Protein AF-A0A3B9KVE1-F1 (afdb_monomer_lite)

pLDDT: mean 90.13, std 6.7, range [62.03, 96.25]

Sequence (44 aa):
ACACCCRGCLSKWYRVPKGVPLSPEEQQKIVNLLMAWIEKELKE

Radius of gyration: 11.33 Å; chains: 1; bounding box: 22×17×33 Å

Foldseek 3Di:
DLLLPDPVSCCVPVVDDPPDDDDPVRVVVSVVSVVVVVVVVVVD

Secondary structure (DSSP, 8-state):
--S-SSHHHHHHHH-PPTTSPPPHHHHHHHHHHHHHHHHHHHH-

Structure (mmCIF, N/CA/C/O backbone):
data_AF-A0A3B9KVE1-F1
#
_entry.id   AF-A0A3B9KVE1-F1
#
l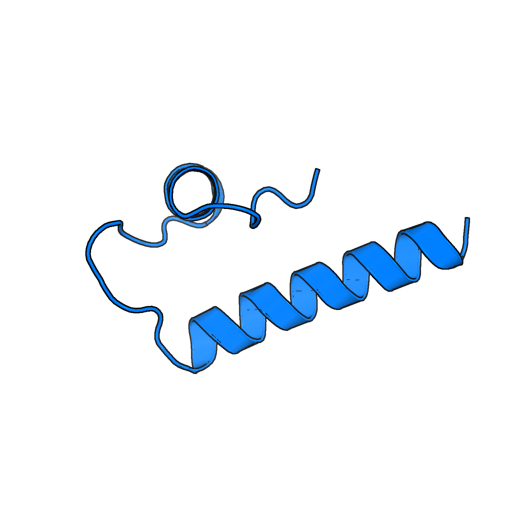oop_
_atom_site.group_PDB
_atom_site.id
_atom_site.type_symbol
_atom_site.label_atom_id
_atom_site.label_alt_id
_atom_site.label_comp_id
_atom_site.label_asym_id
_atom_site.label_entity_id
_atom_site.label_seq_id
_atom_site.pdbx_PDB_ins_code
_atom_site.Cartn_x
_atom_site.Cartn_y
_atom_site.Cartn_z
_atom_site.occupancy
_atom_site.B_iso_or_equiv
_atom_site.auth_seq_id
_atom_site.auth_comp_id
_atom_site.auth_asym_id
_atom_site.auth_atom_id
_atom_site.pdbx_PDB_model_num
ATOM 1 N N . ALA A 1 1 ? -0.110 5.242 8.840 1.00 62.03 1 ALA A N 1
ATOM 2 C CA . ALA A 1 1 ? -0.191 5.605 7.405 1.00 62.03 1 ALA A CA 1
ATOM 3 C C . ALA A 1 1 ? -0.047 4.340 6.560 1.00 62.03 1 ALA A C 1
ATOM 5 O O . ALA A 1 1 ? 0.979 3.686 6.681 1.00 62.03 1 ALA A O 1
ATOM 6 N N . CYS A 1 2 ? -1.031 3.993 5.717 1.00 74.75 2 CYS A N 1
ATOM 7 C CA . CYS A 1 2 ? -1.032 2.732 4.941 1.00 74.75 2 CYS A CA 1
ATOM 8 C C . CYS A 1 2 ? 0.133 2.601 3.940 1.00 74.75 2 CYS A C 1
ATOM 10 O O . CYS A 1 2 ? 0.392 1.514 3.446 1.00 74.75 2 CYS A O 1
ATOM 12 N N . ALA A 1 3 ? 0.821 3.700 3.592 1.00 82.81 3 ALA A N 1
ATOM 13 C CA . ALA A 1 3 ? 1.912 3.720 2.604 1.00 82.81 3 ALA A CA 1
ATOM 14 C C . ALA A 1 3 ? 1.544 3.125 1.220 1.00 82.81 3 ALA A C 1
ATOM 16 O O . ALA A 1 3 ? 2.408 2.883 0.380 1.00 82.81 3 ALA A O 1
ATOM 17 N N . CYS A 1 4 ? 0.253 2.945 0.955 1.00 85.62 4 CYS A N 1
ATOM 18 C CA . CYS A 1 4 ? -0.292 2.261 -0.210 1.00 85.62 4 CYS A CA 1
ATOM 19 C C . CYS A 1 4 ? -1.172 3.189 -1.081 1.00 85.62 4 CYS A C 1
ATOM 21 O O . CYS A 1 4 ? -1.668 2.784 -2.127 1.00 85.62 4 CYS A O 1
ATOM 23 N N . CYS A 1 5 ? -1.354 4.450 -0.663 1.00 82.88 5 CYS A N 1
ATOM 24 C CA . CYS A 1 5 ? -2.333 5.394 -1.218 1.00 82.88 5 CYS A CA 1
ATOM 25 C C . CYS A 1 5 ? -1.964 5.995 -2.585 1.00 82.88 5 CYS A C 1
ATOM 27 O O . CYS A 1 5 ? -2.828 6.532 -3.271 1.00 82.88 5 CYS A O 1
ATOM 29 N N . CYS A 1 6 ? -0.697 5.928 -3.003 1.00 88.75 6 CYS A N 1
ATOM 30 C CA . CYS A 1 6 ? -0.266 6.403 -4.316 1.00 88.75 6 CYS A CA 1
ATOM 31 C C . CYS A 1 6 ? 0.854 5.527 -4.889 1.00 88.75 6 CYS A C 1
ATOM 33 O O . CYS A 1 6 ? 1.562 4.827 -4.160 1.00 88.75 6 CYS A O 1
ATOM 35 N N . ARG A 1 7 ? 1.078 5.609 -6.209 1.00 91.12 7 ARG A N 1
ATOM 36 C CA . ARG A 1 7 ? 2.185 4.904 -6.888 1.00 91.12 7 ARG A CA 1
ATOM 37 C C . ARG A 1 7 ? 3.564 5.270 -6.326 1.00 91.12 7 ARG A C 1
ATOM 39 O O . ARG A 1 7 ? 4.472 4.447 -6.349 1.00 91.12 7 ARG A O 1
ATOM 46 N N . GLY A 1 8 ? 3.726 6.484 -5.797 1.00 91.88 8 GLY A N 1
ATOM 47 C CA . GLY A 1 8 ? 4.938 6.908 -5.095 1.00 91.88 8 GLY A CA 1
ATOM 48 C C . GLY A 1 8 ? 5.207 6.088 -3.837 1.00 91.88 8 GLY A C 1
ATOM 49 O O . GLY A 1 8 ? 6.308 5.567 -3.671 1.00 91.88 8 GLY A O 1
ATOM 50 N N . CYS A 1 9 ? 4.198 5.937 -2.982 1.00 92.19 9 CYS A N 1
ATOM 51 C CA . CYS A 1 9 ? 4.321 5.166 -1.755 1.00 92.19 9 CYS A CA 1
ATOM 52 C C . CYS A 1 9 ? 4.482 3.666 -2.050 1.00 92.19 9 CYS A C 1
ATOM 54 O O . CYS A 1 9 ? 5.368 3.037 -1.480 1.00 92.19 9 CYS A O 1
ATOM 56 N N . LEU A 1 10 ? 3.737 3.123 -3.020 1.00 92.06 10 LEU A N 1
ATOM 57 C CA . LEU A 1 10 ? 3.896 1.731 -3.458 1.00 92.06 10 LEU A CA 1
ATOM 58 C C . LEU A 1 10 ? 5.321 1.422 -3.935 1.00 92.06 10 LEU A C 1
ATOM 60 O O . LEU A 1 10 ? 5.907 0.420 -3.538 1.00 92.06 10 LEU A O 1
ATOM 64 N N . SER A 1 11 ? 5.917 2.323 -4.712 1.00 93.56 11 SER A N 1
ATOM 65 C CA . SER A 1 11 ? 7.301 2.178 -5.165 1.00 93.56 11 SER A CA 1
ATOM 66 C C . SER A 1 11 ? 8.311 2.292 -4.024 1.00 93.56 11 SER A C 1
ATOM 68 O O . SER A 1 11 ? 9.219 1.468 -3.932 1.00 93.56 11 SER A O 1
ATOM 70 N N . LYS A 1 12 ? 8.137 3.266 -3.123 1.00 92.12 12 LYS A N 1
ATOM 71 C CA . LYS A 1 12 ? 9.064 3.500 -2.009 1.00 92.12 12 LYS A CA 1
ATOM 72 C C . LYS A 1 12 ? 9.043 2.376 -0.969 1.00 92.12 12 LYS A C 1
ATOM 74 O O . LYS A 1 12 ? 10.097 1.985 -0.482 1.00 92.12 12 LYS A O 1
ATOM 79 N N . TRP A 1 13 ? 7.858 1.890 -0.613 1.00 91.69 13 TRP A N 1
ATOM 80 C CA . TRP A 1 13 ? 7.665 1.014 0.546 1.00 91.69 13 TRP A CA 1
ATOM 81 C C . TRP A 1 13 ? 7.451 -0.450 0.168 1.00 91.69 13 TRP A C 1
ATOM 83 O O . TRP A 1 13 ? 7.911 -1.333 0.882 1.00 91.69 13 TRP A O 1
ATOM 93 N N . TYR A 1 14 ? 6.813 -0.709 -0.975 1.00 89.69 14 TYR A N 1
ATOM 94 C CA . TYR A 1 14 ? 6.453 -2.059 -1.422 1.00 89.69 14 TY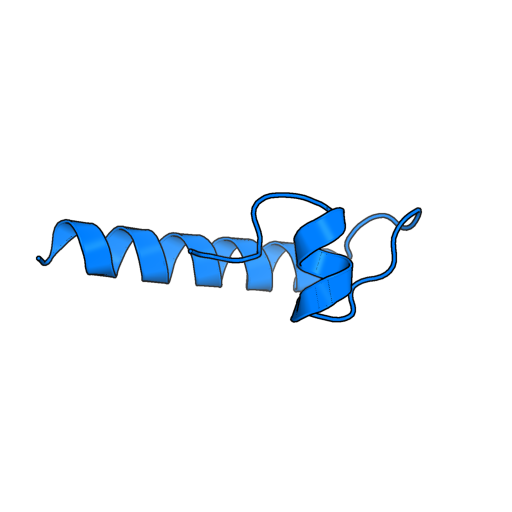R A CA 1
ATOM 95 C C . TYR A 1 14 ? 7.230 -2.505 -2.663 1.00 89.69 14 TYR A C 1
ATOM 97 O O . TYR A 1 14 ? 6.998 -3.598 -3.167 1.00 89.69 14 TYR A O 1
ATOM 105 N N . ARG A 1 15 ? 8.167 -1.675 -3.151 1.00 90.69 15 ARG A N 1
ATOM 106 C CA . ARG A 1 15 ? 9.011 -1.939 -4.332 1.00 90.69 15 ARG A CA 1
ATOM 107 C C . ARG A 1 15 ? 8.213 -2.252 -5.604 1.00 90.69 15 ARG A C 1
ATOM 109 O O . ARG A 1 15 ? 8.737 -2.867 -6.526 1.00 90.69 15 ARG A O 1
ATOM 116 N N . VAL A 1 16 ? 6.971 -1.775 -5.676 1.00 91.31 16 VAL A N 1
ATOM 117 C CA . VAL A 1 16 ? 6.125 -1.900 -6.866 1.00 91.31 16 VAL A CA 1
ATOM 118 C C . VAL A 1 16 ? 6.549 -0.837 -7.890 1.00 91.31 16 VAL A C 1
ATOM 120 O O . VAL A 1 16 ? 6.514 0.357 -7.565 1.00 91.31 16 VAL A O 1
ATOM 123 N N . PRO A 1 17 ? 6.969 -1.210 -9.112 1.00 89.44 17 PRO A N 1
ATOM 124 C CA . PRO A 1 17 ? 7.495 -0.252 -10.075 1.00 89.44 17 PRO A CA 1
ATOM 125 C C . PRO A 1 17 ? 6.448 0.782 -10.505 1.00 89.44 17 PRO A C 1
ATOM 127 O O . PRO A 1 17 ? 5.247 0.519 -10.577 1.00 89.44 17 PRO A O 1
ATOM 130 N N . LYS A 1 18 ? 6.915 1.989 -10.829 1.00 91.44 18 LYS A N 1
ATOM 131 C CA . LYS A 1 18 ? 6.082 3.006 -11.482 1.00 91.44 18 LYS A CA 1
ATOM 132 C C . LYS A 1 18 ? 6.039 2.741 -12.985 1.00 91.44 18 LYS A C 1
ATOM 134 O O . LYS A 1 18 ? 6.992 2.215 -13.546 1.00 91.44 18 LYS A O 1
ATOM 139 N N . GLY A 1 19 ? 4.954 3.157 -13.634 1.00 90.88 19 GLY A N 1
ATOM 140 C CA . GLY A 1 19 ? 4.809 3.045 -15.090 1.00 90.88 19 GLY A CA 1
ATOM 141 C C . GLY A 1 19 ? 4.367 1.667 -15.583 1.00 90.88 19 GLY A C 1
ATOM 142 O O . GLY A 1 19 ? 4.164 1.505 -16.779 1.00 90.88 19 GLY A O 1
ATOM 143 N N . VAL A 1 20 ? 4.157 0.707 -14.678 1.00 91.44 20 VAL A N 1
ATOM 144 C CA . VAL A 1 20 ? 3.546 -0.590 -14.988 1.00 91.44 20 VAL A CA 1
ATOM 145 C C . VAL A 1 20 ? 2.154 -0.692 -14.350 1.00 91.44 20 VAL A C 1
ATOM 147 O O . VAL A 1 20 ? 1.947 -0.190 -13.234 1.00 91.44 20 VAL A O 1
ATOM 150 N N . PRO A 1 21 ? 1.171 -1.300 -15.039 1.00 94.12 21 PRO A N 1
ATOM 151 C CA . PRO A 1 21 ? -0.086 -1.697 -14.417 1.00 94.12 21 PRO A CA 1
ATOM 152 C C . PRO A 1 21 ? 0.173 -2.683 -13.275 1.00 94.12 21 PRO A C 1
ATOM 154 O O . PRO A 1 21 ? 1.062 -3.523 -13.372 1.00 94.12 21 PRO A O 1
ATOM 157 N N . LEU A 1 22 ? -0.623 -2.593 -12.209 1.00 92.88 22 LEU A N 1
ATOM 158 C CA . LEU A 1 22 ? -0.575 -3.595 -11.146 1.00 92.88 22 LEU A CA 1
ATOM 159 C C . LEU A 1 22 ? -1.140 -4.910 -11.668 1.00 92.88 22 LEU A C 1
ATOM 161 O O . LEU A 1 22 ? -2.239 -4.926 -12.233 1.00 92.88 22 LEU A O 1
ATOM 165 N N . SER A 1 23 ? -0.443 -6.003 -11.390 1.00 94.25 23 SER A N 1
ATOM 166 C CA . SER A 1 23 ? -1.000 -7.340 -11.555 1.00 94.25 23 SER A CA 1
ATOM 167 C C . SER A 1 23 ? -2.238 -7.527 -10.663 1.00 94.25 23 SER A C 1
ATOM 169 O O . SER A 1 23 ? -2.358 -6.872 -9.620 1.00 94.25 23 SER A O 1
ATOM 171 N N . PRO A 1 24 ? -3.163 -8.433 -11.026 1.00 96.25 24 PRO A N 1
ATOM 172 C CA . PRO A 1 24 ? -4.311 -8.755 -10.179 1.00 96.25 24 PRO A CA 1
ATOM 173 C C . PRO A 1 24 ? -3.909 -9.139 -8.745 1.00 96.25 24 PRO A C 1
ATOM 175 O O . PRO A 1 24 ? -4.561 -8.738 -7.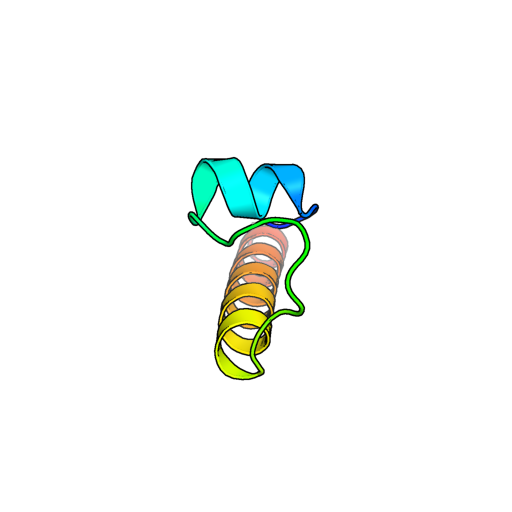784 1.00 96.25 24 PRO A O 1
ATOM 178 N N . GLU A 1 25 ? -2.789 -9.848 -8.586 1.00 94.69 25 GLU A N 1
ATOM 179 C CA . GLU A 1 25 ? -2.267 -10.249 -7.279 1.00 94.69 25 GLU A CA 1
ATOM 180 C C . GLU A 1 25 ? -1.782 -9.052 -6.443 1.00 94.69 25 GLU A C 1
ATOM 182 O O . GLU A 1 25 ? -2.085 -8.959 -5.252 1.00 94.69 25 GLU A O 1
ATOM 187 N N . GLU A 1 26 ? -1.062 -8.103 -7.048 1.00 92.69 26 GLU A N 1
ATOM 188 C CA . GLU A 1 26 ? -0.637 -6.877 -6.362 1.00 92.69 26 GLU A CA 1
ATOM 189 C C . GLU A 1 26 ? -1.834 -6.021 -5.945 1.00 92.69 26 GLU A C 1
ATOM 191 O O . GLU A 1 26 ? -1.853 -5.499 -4.829 1.00 92.69 26 GLU A O 1
ATOM 196 N N . GLN A 1 27 ? -2.850 -5.903 -6.807 1.00 93.50 27 GLN A N 1
ATOM 197 C CA . GLN A 1 27 ? -4.087 -5.194 -6.468 1.00 93.50 27 GLN A CA 1
ATOM 198 C C . GLN A 1 27 ? -4.762 -5.835 -5.256 1.00 93.50 27 GLN A C 1
ATOM 200 O O . GLN A 1 27 ? -5.081 -5.132 -4.297 1.00 93.50 27 GLN A O 1
ATOM 205 N N . GLN A 1 28 ? -4.899 -7.164 -5.253 1.00 96.00 28 GLN A N 1
ATOM 206 C CA . GLN A 1 28 ? -5.506 -7.886 -4.139 1.00 96.00 28 GLN A CA 1
ATOM 207 C C . GLN A 1 28 ? -4.737 -7.674 -2.830 1.00 96.00 28 GLN A C 1
ATOM 209 O O . GLN A 1 28 ? -5.345 -7.414 -1.793 1.00 96.00 28 GLN A O 1
ATOM 214 N N . LYS A 1 29 ? -3.399 -7.726 -2.862 1.00 92.38 29 LYS A N 1
ATOM 215 C CA . LYS A 1 29 ? -2.559 -7.477 -1.678 1.00 92.38 29 LYS A CA 1
ATOM 216 C C . LYS A 1 29 ? -2.752 -6.065 -1.123 1.00 92.38 29 LYS A C 1
ATOM 218 O O . LYS A 1 29 ? -2.863 -5.899 0.090 1.00 92.38 29 LYS A O 1
ATOM 223 N N . ILE A 1 30 ? -2.824 -5.057 -1.995 1.00 92.38 30 ILE A N 1
ATOM 224 C CA . ILE A 1 30 ? -3.041 -3.659 -1.595 1.00 92.38 30 ILE A CA 1
ATOM 225 C C . ILE A 1 30 ? -4.433 -3.477 -0.980 1.00 92.38 30 ILE A C 1
ATOM 227 O O . ILE A 1 30 ? -4.553 -2.845 0.069 1.00 92.38 30 ILE A O 1
ATOM 231 N N . VAL A 1 31 ? -5.472 -4.051 -1.594 1.00 93.75 31 VAL A N 1
ATOM 232 C CA . VAL A 1 31 ? -6.845 -3.996 -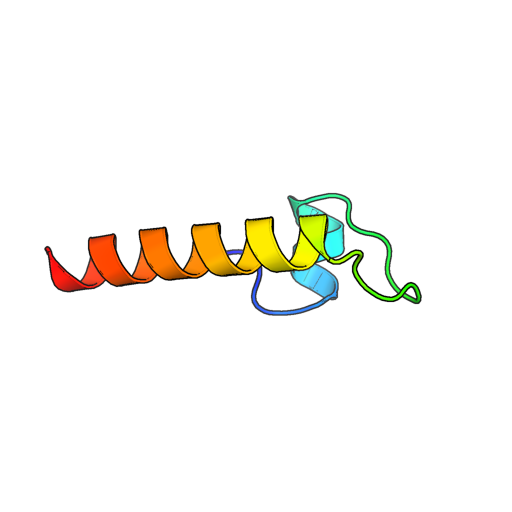1.070 1.00 93.75 31 VAL A CA 1
ATOM 233 C C . VAL A 1 31 ? -6.934 -4.682 0.292 1.00 93.75 31 VAL A C 1
ATOM 235 O O . VAL A 1 31 ? -7.460 -4.093 1.230 1.00 93.75 31 VAL A O 1
ATOM 238 N N . ASN A 1 32 ? -6.357 -5.876 0.445 1.00 94.00 32 ASN A N 1
ATOM 239 C CA . ASN A 1 32 ? -6.358 -6.596 1.721 1.00 94.00 32 ASN A CA 1
ATOM 240 C C . ASN A 1 32 ? -5.676 -5.790 2.834 1.00 94.00 32 ASN A C 1
ATOM 242 O O . ASN A 1 32 ? -6.173 -5.735 3.956 1.00 94.00 32 ASN A O 1
ATOM 246 N N . LEU A 1 33 ? -4.557 -5.131 2.519 1.00 91.69 33 LEU A N 1
ATOM 247 C CA . LEU A 1 33 ? -3.860 -4.271 3.469 1.00 91.69 33 LEU A CA 1
ATOM 248 C C . LEU A 1 33 ? -4.716 -3.064 3.887 1.00 91.69 33 LEU A C 1
ATOM 250 O O . LEU A 1 33 ? -4.747 -2.720 5.067 1.00 91.69 33 LEU A O 1
ATOM 254 N N . LEU A 1 34 ? -5.403 -2.430 2.932 1.00 91.00 34 LEU A N 1
ATOM 255 C CA . LEU A 1 34 ? -6.321 -1.321 3.200 1.00 91.00 34 LEU A CA 1
ATOM 256 C C . LEU A 1 34 ? -7.476 -1.755 4.104 1.00 91.00 34 LEU A C 1
ATOM 258 O O . LEU A 1 34 ? -7.760 -1.071 5.084 1.00 91.00 34 LEU A O 1
ATOM 262 N N . MET A 1 35 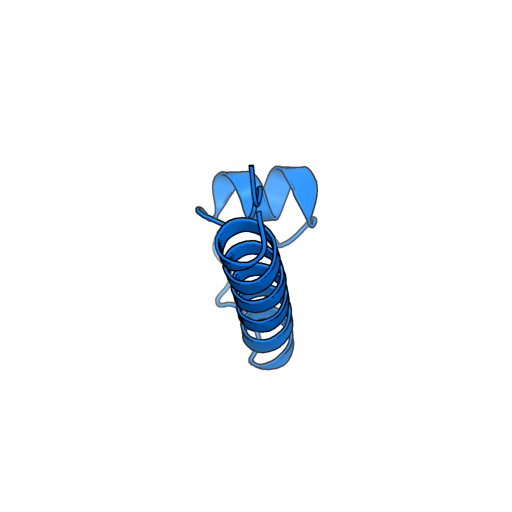? -8.098 -2.898 3.809 1.00 93.25 35 MET A N 1
ATOM 263 C CA . MET A 1 35 ? -9.193 -3.443 4.615 1.00 93.25 35 MET A CA 1
ATOM 264 C C . MET A 1 35 ? -8.742 -3.741 6.047 1.00 93.25 35 MET A C 1
ATOM 266 O O . MET A 1 35 ? -9.401 -3.310 6.987 1.00 93.25 35 MET A O 1
ATOM 270 N N . ALA A 1 36 ? -7.578 -4.374 6.226 1.00 92.62 36 ALA A N 1
ATOM 271 C CA . ALA A 1 36 ? -7.023 -4.643 7.553 1.00 92.62 36 ALA A CA 1
ATOM 272 C C . ALA A 1 36 ? -6.756 -3.357 8.356 1.00 92.62 36 ALA A C 1
ATOM 274 O O . ALA A 1 36 ? -6.982 -3.321 9.565 1.00 92.62 36 ALA A O 1
ATOM 275 N N . TRP A 1 37 ? -6.300 -2.288 7.694 1.00 91.06 37 TRP A N 1
ATOM 276 C CA . TRP A 1 37 ? -6.142 -0.976 8.327 1.00 91.06 37 TRP A CA 1
ATOM 277 C C . TRP A 1 37 ? -7.485 -0.380 8.750 1.00 91.06 37 TRP A C 1
ATOM 279 O O . TRP A 1 37 ? -7.615 0.046 9.890 1.00 91.06 37 TRP A O 1
ATOM 289 N N . ILE A 1 38 ? -8.484 -0.375 7.866 1.00 91.88 38 ILE A N 1
ATOM 290 C CA . ILE A 1 38 ? -9.819 0.162 8.172 1.00 91.88 38 ILE A CA 1
ATOM 291 C C . ILE A 1 38 ? -10.450 -0.599 9.340 1.00 91.88 38 ILE A C 1
ATOM 293 O O . ILE A 1 38 ? -10.952 0.014 10.275 1.00 91.88 38 ILE A O 1
ATOM 297 N N . GLU A 1 39 ? -10.390 -1.930 9.321 1.00 95.06 39 GLU A N 1
ATOM 298 C CA . GLU A 1 39 ? -10.901 -2.759 10.414 1.00 95.06 39 GLU A CA 1
ATOM 299 C C . GLU A 1 39 ? -10.212 -2.471 11.746 1.00 95.06 39 GLU A C 1
ATOM 301 O O . GLU A 1 39 ? -10.862 -2.538 12.787 1.00 95.06 39 GLU A O 1
ATOM 306 N N . LYS A 1 40 ? -8.907 -2.174 11.728 1.00 92.38 40 LYS A N 1
ATOM 307 C CA . LYS A 1 40 ? -8.170 -1.781 12.928 1.00 92.38 40 LYS A CA 1
ATOM 308 C C . LYS A 1 40 ? -8.685 -0.449 13.470 1.00 92.38 40 LYS A C 1
ATOM 310 O O . LYS A 1 40 ? -8.991 -0.376 14.650 1.00 92.38 40 LYS A O 1
ATOM 315 N N . GLU A 1 41 ? -8.805 0.567 12.617 1.00 91.62 41 GLU A N 1
ATOM 316 C CA . GLU A 1 41 ? -9.238 1.914 13.019 1.00 91.62 41 GLU A CA 1
ATOM 317 C C . GLU A 1 41 ? -10.700 1.952 13.488 1.00 91.62 41 GLU A C 1
ATOM 319 O O . GLU A 1 41 ? -11.048 2.781 14.312 1.00 91.62 41 GLU A O 1
ATOM 324 N N . LEU A 1 42 ? -11.564 1.059 12.990 1.00 94.12 42 LEU A N 1
ATOM 325 C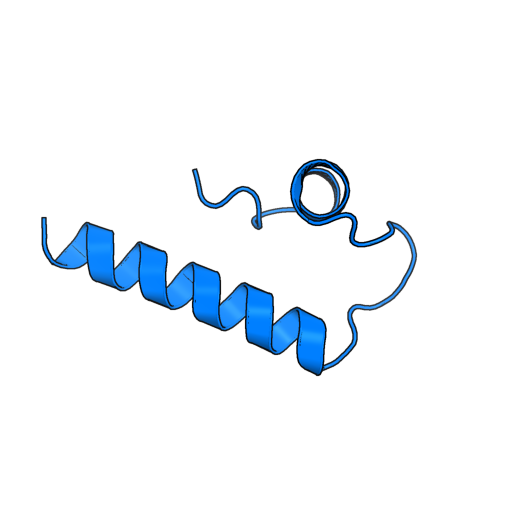 CA . LEU A 1 42 ? -12.958 0.952 13.447 1.00 94.12 42 LEU A CA 1
ATOM 326 C C . LEU A 1 42 ? -13.118 0.214 14.784 1.00 94.12 42 LEU A C 1
ATOM 328 O O . LEU A 1 42 ? -14.191 0.270 15.382 1.00 94.12 42 LEU A O 1
ATOM 332 N N . LYS A 1 43 ? -12.106 -0.553 15.201 1.00 90.38 43 LYS A N 1
ATOM 333 C CA . LYS A 1 43 ? -12.101 -1.292 16.473 1.00 90.38 43 LYS A CA 1
ATOM 334 C C . LYS A 1 43 ? -11.454 -0.503 17.614 1.00 90.38 43 LYS A C 1
ATOM 336 O O . LYS A 1 43 ? -11.545 -0.958 18.753 1.00 90.38 43 LYS A O 1
ATOM 341 N N . GLU A 1 44 ? -10.790 0.610 17.308 1.00 67.25 44 GLU A N 1
ATOM 342 C CA . GLU A 1 44 ? -10.283 1.588 18.282 1.00 67.25 44 GLU A CA 1
ATOM 343 C C . GLU A 1 44 ? -11.336 2.666 18.572 1.00 67.25 44 GLU A C 1
ATOM 345 O O . GLU A 1 44 ? -11.392 3.102 19.744 1.00 67.25 44 GLU A O 1
#